Protein AF-A0A642BZQ2-F1 (afdb_monomer_lite)

Secondary structure (DSSP, 8-state):
-HHHHHHHHHHHHHHTTS-TTTS-HHHHHHHHHH-TTSS-PPPPEEEETT-TTSEEEES--EEEESSSSTTEEEEE--TTS--EEEE---BSS-EEEEEEEEE----GGGS-SBEEEEEEETTEEEEEEE-GGGGTTEEEEEEEEEE-SBSSS-EEEEETTTSBS-EEE-EEEEEEP-

Structure (mmCIF, N/CA/C/O backbone):
data_AF-A0A642BZQ2-F1
#
_entry.id   AF-A0A642BZQ2-F1
#
loop_
_atom_site.group_PDB
_atom_site.id
_atom_site.type_symbol
_atom_site.label_atom_id
_atom_site.label_alt_id
_atom_site.label_comp_id
_atom_site.label_asym_id
_atom_site.label_entity_id
_atom_site.label_seq_id
_atom_site.pdbx_PDB_ins_code
_atom_site.Cartn_x
_atom_site.Cartn_y
_atom_site.Cartn_z
_atom_site.occupancy
_atom_site.B_iso_or_equiv
_atom_site.auth_seq_id
_atom_site.auth_comp_id
_atom_site.auth_asym_id
_atom_site.auth_atom_id
_atom_site.pdbx_PDB_model_num
ATOM 1 N N . VAL A 1 1 ? -7.821 -13.306 14.437 1.00 61.84 1 VAL A N 1
ATOM 2 C CA . VAL A 1 1 ? -9.070 -12.501 14.380 1.00 61.84 1 VAL A CA 1
ATOM 3 C C . VAL A 1 1 ? -10.177 -13.027 15.305 1.00 61.84 1 VAL A C 1
ATOM 5 O O . VAL A 1 1 ? -10.819 -12.208 15.954 1.00 61.84 1 VAL A O 1
ATOM 8 N N . LEU A 1 2 ? -10.382 -14.347 15.461 1.00 78.19 2 LEU A N 1
ATOM 9 C CA . LEU A 1 2 ? -11.424 -14.873 16.370 1.00 78.19 2 LEU A CA 1
ATOM 10 C C . LEU A 1 2 ? -11.234 -14.484 17.852 1.00 78.19 2 LEU A C 1
ATOM 12 O O . LEU A 1 2 ? -12.192 -14.055 18.483 1.00 78.19 2 LEU A O 1
ATOM 16 N N . GLY A 1 3 ? -10.009 -14.556 18.391 1.00 85.88 3 GLY A N 1
ATOM 17 C CA . GLY A 1 3 ? -9.749 -14.264 19.812 1.00 85.88 3 GLY A CA 1
ATOM 18 C C . GLY A 1 3 ? -10.047 -12.818 20.229 1.00 85.88 3 GLY A C 1
ATOM 19 O O . GLY A 1 3 ? -10.759 -12.596 21.201 1.00 85.88 3 GLY A O 1
ATOM 20 N N . GLN A 1 4 ? -9.572 -11.828 19.464 1.00 86.75 4 GLN A N 1
ATOM 21 C CA . GLN A 1 4 ? -9.875 -10.414 19.734 1.00 86.75 4 GLN A CA 1
ATOM 22 C C . GLN A 1 4 ? -11.372 -10.112 19.615 1.00 86.75 4 GLN A C 1
ATOM 24 O O . GLN A 1 4 ? -11.922 -9.402 20.449 1.00 86.75 4 GLN A O 1
ATOM 29 N N . SER A 1 5 ? -12.044 -10.685 18.611 1.00 90.94 5 SER A N 1
ATOM 30 C CA . SER A 1 5 ? -13.486 -10.488 18.429 1.00 90.94 5 SER A CA 1
ATOM 31 C C . SER A 1 5 ? -14.276 -11.042 19.618 1.00 90.94 5 SER A C 1
ATOM 33 O O . SER A 1 5 ? -15.176 -10.371 20.114 1.00 90.94 5 SER A O 1
ATOM 35 N N . ALA A 1 6 ? -13.897 -12.224 20.116 1.00 92.62 6 ALA A N 1
ATOM 36 C CA . ALA A 1 6 ? -14.497 -12.821 21.305 1.00 92.62 6 ALA A CA 1
ATOM 37 C C . ALA A 1 6 ? -14.233 -11.985 22.569 1.00 92.62 6 ALA A C 1
ATOM 39 O O . ALA A 1 6 ? -15.153 -11.754 23.345 1.00 92.62 6 ALA A O 1
ATOM 40 N N . ALA A 1 7 ? -13.012 -11.475 22.757 1.00 92.12 7 ALA A N 1
ATOM 41 C CA . ALA A 1 7 ? -12.679 -10.637 23.910 1.00 92.12 7 ALA A CA 1
ATOM 42 C C . ALA A 1 7 ? -13.488 -9.328 23.938 1.00 92.12 7 ALA A C 1
ATOM 44 O O . ALA A 1 7 ? -14.040 -8.970 24.978 1.00 92.12 7 ALA A O 1
ATOM 45 N N . VAL A 1 8 ? -13.614 -8.642 22.794 1.00 93.12 8 VAL A N 1
ATOM 46 C CA . VAL A 1 8 ? -14.441 -7.426 22.683 1.00 93.12 8 VAL A CA 1
ATOM 47 C C . VAL A 1 8 ? -15.917 -7.748 22.909 1.00 93.12 8 VAL A C 1
ATOM 49 O O . VAL A 1 8 ? -16.590 -7.005 23.618 1.00 93.12 8 VAL A O 1
ATOM 52 N N . ALA A 1 9 ? -16.414 -8.861 22.360 1.00 94.81 9 ALA A N 1
ATOM 53 C CA . ALA A 1 9 ? -17.785 -9.315 22.584 1.00 94.81 9 ALA A CA 1
ATOM 54 C C . ALA A 1 9 ? -18.078 -9.548 24.073 1.00 94.81 9 ALA A C 1
ATOM 56 O O . ALA A 1 9 ? -19.055 -9.013 24.592 1.00 94.81 9 ALA A O 1
ATOM 57 N N . SER A 1 10 ? -17.200 -10.270 24.774 1.00 95.06 10 SER A N 1
ATOM 58 C CA . SER A 1 10 ? -17.330 -10.512 26.214 1.00 95.06 10 SER A CA 1
ATOM 59 C C . SER A 1 10 ? -17.265 -9.221 27.030 1.00 95.06 10 SER A C 1
ATOM 61 O O . SER A 1 10 ? -18.061 -9.038 27.945 1.00 95.06 10 SER A O 1
ATOM 63 N N . ALA A 1 11 ? -16.359 -8.298 26.691 1.00 94.62 11 ALA A N 1
ATOM 64 C CA . ALA A 1 11 ? -16.260 -7.012 27.379 1.00 94.62 11 ALA A CA 1
ATOM 65 C C . ALA A 1 11 ? -17.531 -6.162 27.201 1.00 94.62 11 ALA A C 1
ATOM 67 O O . ALA A 1 11 ? -17.999 -5.546 28.156 1.00 94.62 11 ALA A O 1
ATOM 68 N N . LEU A 1 12 ? -18.112 -6.150 25.997 1.00 95.69 12 LEU A N 1
ATOM 69 C CA . LEU A 1 12 ? -19.382 -5.469 25.736 1.00 95.69 12 LEU A CA 1
ATOM 70 C C . LEU A 1 12 ? -20.541 -6.111 26.503 1.00 95.69 12 LEU A C 1
ATOM 72 O O . LEU A 1 12 ? -21.311 -5.386 27.119 1.00 95.69 12 LEU A O 1
ATOM 76 N N . ALA A 1 13 ? -20.623 -7.442 26.519 1.00 96.88 13 ALA A N 1
ATOM 77 C CA . ALA A 1 13 ? -21.641 -8.182 27.263 1.00 96.88 13 ALA A CA 1
ATOM 78 C C . ALA A 1 13 ? -21.613 -7.849 28.765 1.00 96.88 13 ALA A C 1
ATOM 80 O O . ALA A 1 13 ? -22.646 -7.524 29.347 1.00 96.88 13 ALA A O 1
ATOM 81 N N . ILE A 1 14 ? -20.418 -7.838 29.370 1.00 96.31 14 ILE A N 1
ATOM 82 C CA . ILE A 1 14 ? -20.228 -7.462 30.780 1.00 96.31 14 ILE A CA 1
ATOM 83 C C . ILE A 1 14 ? -20.654 -6.009 31.024 1.00 96.31 14 ILE A C 1
ATOM 85 O O . ILE A 1 14 ? -21.417 -5.743 31.949 1.00 96.31 14 ILE A O 1
ATOM 89 N N . ASN A 1 15 ? -20.181 -5.071 30.198 1.00 95.19 15 ASN A N 1
ATOM 90 C CA . ASN A 1 15 ? -20.444 -3.642 30.392 1.00 95.19 15 ASN A CA 1
ATOM 91 C C . ASN A 1 15 ? -21.919 -3.279 30.204 1.00 95.19 15 ASN A C 1
ATOM 93 O O . ASN A 1 15 ? -22.451 -2.452 30.941 1.00 95.19 15 ASN A O 1
ATOM 97 N N . ASP A 1 16 ? -22.564 -3.895 29.218 1.00 95.62 16 ASP A N 1
ATOM 98 C CA . ASP A 1 16 ? -23.953 -3.622 28.867 1.00 95.62 16 ASP A CA 1
ATOM 99 C C . ASP A 1 16 ? -24.922 -4.547 29.655 1.00 95.62 16 ASP A C 1
ATOM 101 O O . ASP A 1 16 ? -26.132 -4.492 29.441 1.00 95.62 16 ASP A O 1
ATOM 105 N N . ASN A 1 17 ? -24.400 -5.375 30.581 1.00 95.50 17 ASN A N 1
ATOM 106 C CA . ASN A 1 17 ? -25.122 -6.378 31.381 1.00 95.50 17 ASN A CA 1
ATOM 107 C C . ASN A 1 17 ? -26.099 -7.214 30.537 1.00 95.50 17 ASN A C 1
ATOM 109 O O . ASN A 1 17 ? -27.289 -7.338 30.834 1.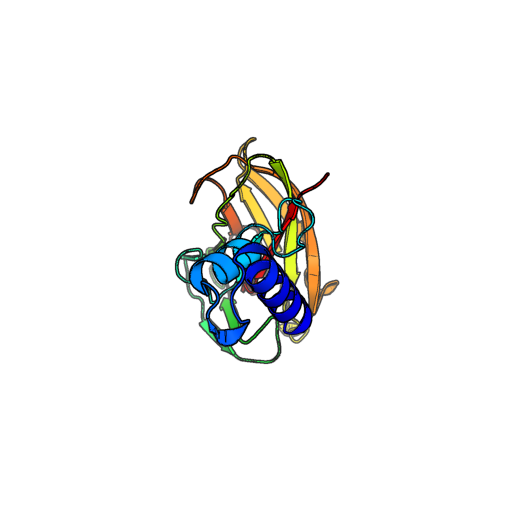00 95.50 17 ASN A O 1
ATOM 113 N N . THR A 1 18 ? -25.581 -7.744 29.435 1.00 96.12 18 THR A N 1
ATOM 114 C CA . THR A 1 18 ? -26.330 -8.514 28.448 1.00 96.12 18 THR A CA 1
ATOM 115 C C . THR A 1 18 ? -25.570 -9.786 28.100 1.00 96.12 18 THR A C 1
ATOM 117 O O . THR A 1 18 ? -24.395 -9.933 28.438 1.00 96.12 18 THR A O 1
ATOM 120 N N . ASP A 1 19 ? -26.219 -10.714 27.410 1.00 95.88 19 ASP A N 1
ATOM 121 C CA . ASP A 1 19 ? -25.545 -11.921 26.962 1.00 95.88 19 ASP A CA 1
ATOM 122 C C . ASP A 1 19 ? -24.665 -11.650 25.730 1.00 95.88 19 ASP A C 1
ATOM 124 O O . ASP A 1 19 ? -24.910 -10.745 24.929 1.00 95.88 19 ASP A O 1
ATOM 128 N N . VAL A 1 20 ? -23.648 -12.486 25.509 1.00 92.69 20 VAL A N 1
ATOM 129 C CA . VAL A 1 20 ? -22.730 -12.339 24.361 1.00 92.69 20 VAL A CA 1
ATOM 130 C C . VAL A 1 20 ? -23.436 -12.422 23.002 1.00 92.69 20 VAL A C 1
ATOM 132 O O . VAL A 1 20 ? -22.970 -11.828 22.034 1.00 92.69 20 VAL A O 1
ATOM 135 N N . GLN A 1 21 ? -24.568 -13.124 22.920 1.00 93.75 21 GLN A N 1
ATOM 136 C CA . GLN A 1 21 ? -25.384 -13.237 21.709 1.00 93.75 21 GLN A CA 1
ATOM 137 C C . GLN A 1 21 ? -26.247 -11.998 21.417 1.00 93.75 21 GLN A C 1
ATOM 139 O O . GLN A 1 21 ? -26.730 -11.862 20.294 1.00 93.75 21 GLN A O 1
ATOM 144 N N . THR A 1 22 ? -26.446 -11.105 22.393 1.00 95.56 22 THR A N 1
ATOM 145 C CA . THR A 1 22 ? -27.324 -9.922 22.286 1.00 95.56 22 THR A CA 1
ATOM 146 C C . THR A 1 22 ? -26.570 -8.595 22.239 1.00 95.56 22 THR A C 1
ATOM 148 O O . THR A 1 22 ? -27.199 -7.539 22.187 1.00 95.56 22 THR A O 1
ATOM 151 N N . ILE A 1 23 ? -25.236 -8.620 22.223 1.00 95.44 23 ILE A N 1
ATOM 152 C CA . ILE A 1 23 ? -24.418 -7.407 22.119 1.00 95.44 23 ILE A CA 1
ATOM 153 C C . ILE A 1 23 ? -24.694 -6.628 20.827 1.00 95.44 23 ILE A C 1
ATOM 155 O O . ILE A 1 23 ? -25.011 -7.193 19.776 1.00 95.44 23 ILE A O 1
ATOM 159 N N . ASP A 1 24 ? -24.459 -5.317 20.870 1.00 95.06 24 ASP A N 1
ATOM 160 C CA . ASP A 1 24 ? -24.465 -4.492 19.665 1.00 95.06 24 ASP A CA 1
ATOM 161 C C . ASP A 1 24 ? -23.246 -4.818 18.780 1.00 95.06 24 ASP A C 1
ATOM 163 O O . ASP A 1 24 ? -22.123 -4.336 18.976 1.00 95.06 24 ASP A O 1
ATOM 167 N N . VAL A 1 25 ? -23.481 -5.634 17.753 1.00 93.75 25 VAL A N 1
ATOM 168 C CA . VAL A 1 25 ? -22.465 -6.028 16.767 1.00 93.75 25 VAL A CA 1
ATOM 169 C C . VAL A 1 25 ? -21.935 -4.820 15.982 1.00 93.75 25 VAL A C 1
ATOM 171 O O . VAL A 1 25 ? -20.790 -4.836 15.522 1.00 93.75 25 VAL A O 1
ATOM 174 N N . THR A 1 26 ? -22.718 -3.749 15.844 1.00 95.25 26 THR A N 1
ATOM 175 C CA . THR A 1 26 ? -22.274 -2.505 15.200 1.00 95.25 26 THR A CA 1
ATOM 176 C C . THR A 1 26 ? -21.213 -1.819 16.052 1.00 95.25 26 THR A C 1
ATOM 178 O O . THR A 1 26 ? -20.153 -1.455 15.534 1.00 95.25 26 THR A O 1
ATOM 181 N N . LYS A 1 27 ? -21.450 -1.716 17.365 1.00 94.12 27 LYS A N 1
ATOM 182 C CA . LYS A 1 27 ? -20.481 -1.200 18.347 1.00 94.12 27 LYS A CA 1
ATOM 183 C C . LYS A 1 27 ? -19.209 -2.050 18.368 1.00 94.12 27 LYS A C 1
ATOM 185 O O . LYS A 1 27 ? -18.115 -1.495 18.273 1.00 94.12 27 LYS A O 1
ATOM 190 N N . LEU A 1 28 ? -19.335 -3.381 18.375 1.00 93.62 28 LEU A N 1
ATOM 191 C CA . LEU A 1 28 ? -18.190 -4.299 18.287 1.00 93.62 28 LEU A CA 1
ATOM 192 C C . LEU A 1 28 ? -17.355 -4.059 17.023 1.00 93.62 28 LEU A C 1
ATOM 194 O O . LEU A 1 28 ? -16.138 -3.884 17.098 1.00 93.62 28 LEU A O 1
ATOM 198 N N . ARG A 1 29 ? -18.002 -4.022 15.852 1.00 93.25 29 ARG A N 1
ATOM 199 C CA . ARG A 1 29 ? -17.318 -3.799 14.567 1.00 93.25 29 ARG A CA 1
ATOM 200 C C . ARG A 1 29 ? -16.637 -2.437 14.521 1.00 93.25 29 ARG A C 1
ATOM 202 O O . ARG A 1 29 ? -15.544 -2.330 13.969 1.00 93.25 29 ARG A O 1
ATOM 209 N N . LYS A 1 30 ? -17.260 -1.412 15.105 1.00 92.19 30 LYS A N 1
ATOM 210 C CA . LYS A 1 30 ? -16.674 -0.076 15.215 1.00 92.19 30 LYS A CA 1
ATOM 211 C C . LYS A 1 30 ? -15.392 -0.100 16.049 1.00 92.19 30 LYS A C 1
ATOM 213 O O . LYS A 1 30 ? -14.373 0.377 15.559 1.00 92.19 30 LYS A O 1
ATOM 218 N N . ILE A 1 31 ? -15.415 -0.725 17.231 1.00 92.00 31 ILE A N 1
ATOM 219 C CA . ILE A 1 31 ? -14.229 -0.868 18.096 1.00 92.00 31 ILE A CA 1
ATOM 220 C C . ILE A 1 31 ? -13.087 -1.542 17.333 1.00 92.00 31 ILE A C 1
ATOM 222 O O . ILE A 1 31 ? -11.994 -0.993 17.271 1.00 92.00 31 ILE A O 1
ATOM 226 N N . LEU A 1 32 ? -13.348 -2.680 16.684 1.00 91.25 32 LEU A N 1
ATOM 227 C CA . LEU A 1 32 ? -12.313 -3.407 15.942 1.00 91.25 32 LEU A CA 1
ATOM 228 C C . LEU A 1 32 ? -11.784 -2.631 14.724 1.00 91.25 32 LEU A C 1
ATOM 230 O O . LEU A 1 32 ? -10.635 -2.806 14.338 1.00 91.25 32 LEU A O 1
ATOM 234 N N . LYS A 1 33 ? -12.602 -1.771 14.107 1.00 87.06 33 LYS A N 1
ATOM 235 C CA . LYS A 1 33 ? -12.197 -0.950 12.953 1.00 87.06 33 LYS A CA 1
ATOM 236 C C . LYS A 1 33 ? -11.388 0.288 13.351 1.00 87.06 33 LYS A C 1
ATOM 238 O O . LYS A 1 33 ? -10.554 0.759 12.570 1.00 87.06 33 LYS A O 1
ATOM 243 N N . GLU A 1 34 ? -11.695 0.870 14.504 1.00 87.25 34 GLU A N 1
ATOM 244 C CA . GLU A 1 34 ? -11.068 2.101 14.996 1.00 87.25 34 GLU A CA 1
ATOM 245 C C . GLU A 1 34 ? -9.839 1.814 15.863 1.00 87.25 34 GLU A C 1
ATOM 247 O O . GLU A 1 34 ? -8.868 2.560 15.787 1.00 87.25 34 GLU A O 1
ATOM 252 N N . ASN A 1 35 ? -9.861 0.718 16.621 1.00 89.00 35 ASN A N 1
ATOM 253 C CA . ASN A 1 35 ? -8.816 0.302 17.549 1.00 89.00 35 ASN A CA 1
ATOM 254 C C . ASN A 1 35 ? -8.577 -1.222 17.443 1.00 89.00 35 ASN A C 1
ATOM 256 O O . ASN A 1 35 ? -8.890 -1.965 18.377 1.00 89.00 35 ASN A O 1
ATOM 260 N N . PRO A 1 36 ? -8.051 -1.723 16.308 1.00 87.88 36 PRO A N 1
ATOM 261 C CA . PRO A 1 36 ? -7.853 -3.161 16.081 1.00 87.88 36 PRO A CA 1
ATOM 262 C C . PRO A 1 36 ? -6.880 -3.810 17.076 1.00 87.88 36 PRO A C 1
ATOM 264 O O . PRO A 1 36 ? -6.949 -5.017 17.307 1.00 87.88 36 PRO A O 1
ATOM 267 N N . TYR A 1 37 ? -5.993 -3.022 17.687 1.00 88.44 37 TYR A N 1
ATOM 268 C CA . TYR A 1 37 ? -5.029 -3.477 18.691 1.00 88.44 37 TYR A CA 1
ATOM 269 C C . TYR A 1 37 ? -5.544 -3.396 20.128 1.00 88.44 37 TYR A C 1
ATOM 271 O O . TYR A 1 37 ? -4.928 -3.968 21.023 1.00 88.44 37 TYR A O 1
ATOM 279 N N . LEU A 1 38 ? -6.690 -2.744 20.346 1.00 87.56 38 LEU A N 1
ATOM 280 C CA . LEU A 1 38 ? -7.295 -2.511 21.660 1.00 87.56 38 LEU A CA 1
ATOM 281 C C . LEU A 1 38 ? -6.393 -1.748 22.650 1.00 87.56 38 LEU A C 1
ATOM 283 O O . LEU A 1 38 ? -6.664 -1.752 23.846 1.00 87.56 38 LEU A O 1
ATOM 287 N N . ASP A 1 39 ? -5.370 -1.046 22.163 1.00 89.00 39 ASP A N 1
ATOM 288 C CA . ASP A 1 39 ? -4.412 -0.276 22.969 1.00 89.00 39 ASP A CA 1
ATOM 289 C C . ASP A 1 39 ? -4.495 1.244 22.722 1.00 89.00 39 ASP A C 1
ATOM 291 O O . ASP A 1 39 ? -3.792 2.022 23.364 1.00 89.00 39 ASP A O 1
ATOM 295 N N . GLY A 1 40 ? -5.369 1.679 21.806 1.00 86.19 40 GLY A N 1
ATOM 296 C CA . GLY A 1 40 ? -5.554 3.089 21.457 1.00 86.19 40 GLY A CA 1
ATOM 297 C C . GLY A 1 40 ? -4.480 3.643 20.519 1.00 86.19 40 GLY A C 1
ATOM 298 O O . GLY A 1 40 ? -4.502 4.839 20.217 1.00 86.19 40 GLY A O 1
ATOM 299 N N . SER A 1 41 ? -3.555 2.804 20.043 1.00 89.12 41 SER A N 1
ATOM 300 C CA . SER A 1 41 ? -2.589 3.194 19.022 1.00 89.12 41 SER A CA 1
ATOM 301 C C . SER A 1 41 ? -3.276 3.473 17.684 1.00 89.12 41 SER A C 1
ATOM 303 O O . SER A 1 41 ? -4.331 2.922 17.358 1.00 89.12 41 SER A O 1
ATOM 305 N N . THR A 1 42 ? -2.677 4.364 16.890 1.00 89.25 42 THR A N 1
ATOM 306 C CA . THR A 1 42 ? -3.106 4.561 15.504 1.00 89.25 42 THR A CA 1
ATOM 307 C C . THR A 1 42 ? -2.839 3.258 14.741 1.00 89.25 42 THR A C 1
ATOM 309 O O . THR A 1 42 ? -1.695 2.805 14.741 1.00 89.25 42 THR A O 1
ATOM 312 N N . PRO A 1 43 ? -3.840 2.647 14.088 1.00 91.75 43 PRO A N 1
ATOM 313 C CA . PRO A 1 43 ? -3.599 1.456 13.290 1.00 91.75 43 PRO A CA 1
ATOM 314 C C . PRO A 1 43 ? -2.892 1.796 11.979 1.00 91.75 43 PRO A C 1
ATOM 316 O O . PRO A 1 43 ? -3.002 2.912 11.461 1.00 91.75 43 PRO A O 1
ATOM 319 N N . GLU A 1 44 ? -2.216 0.806 11.414 1.00 94.25 44 GLU A N 1
ATOM 320 C CA . GLU A 1 44 ? -1.697 0.864 10.060 1.00 94.25 44 GLU A CA 1
ATOM 321 C C . GLU A 1 44 ? -2.821 1.013 9.030 1.00 94.25 44 GLU A C 1
ATOM 323 O O . GLU A 1 44 ? -3.970 0.597 9.225 1.00 94.25 44 GLU A O 1
ATOM 328 N N . ILE A 1 45 ? -2.475 1.627 7.903 1.00 95.38 45 ILE A N 1
ATOM 329 C CA . ILE A 1 45 ? -3.386 1.804 6.776 1.00 95.38 45 ILE A CA 1
ATOM 330 C C . ILE A 1 45 ? -2.928 0.868 5.667 1.00 95.38 45 ILE A C 1
ATOM 332 O O . ILE A 1 45 ? -1.869 1.074 5.082 1.00 95.38 45 ILE A O 1
ATOM 336 N N . LEU A 1 46 ? -3.742 -0.142 5.375 1.00 95.94 46 LEU A N 1
ATOM 337 C CA . LEU A 1 46 ? -3.556 -1.052 4.250 1.00 95.94 46 LEU A CA 1
ATOM 338 C C . LEU A 1 46 ? -4.397 -0.577 3.058 1.00 95.94 46 LEU A C 1
ATOM 340 O O . LEU A 1 46 ? -5.596 -0.323 3.213 1.00 95.94 46 LEU A O 1
ATOM 344 N N . VAL A 1 47 ? -3.776 -0.499 1.882 1.00 96.94 47 VAL A N 1
ATOM 345 C CA . VAL A 1 47 ? -4.471 -0.361 0.595 1.00 96.94 47 VAL A CA 1
ATOM 346 C C . VAL A 1 47 ? -3.988 -1.466 -0.328 1.00 96.94 47 VAL A C 1
ATOM 348 O O . VAL A 1 47 ? -2.787 -1.657 -0.498 1.00 96.94 47 VAL A O 1
ATOM 351 N N . ASP A 1 48 ? -4.933 -2.186 -0.904 1.00 97.19 48 ASP A N 1
ATOM 352 C CA . ASP A 1 48 ? -4.731 -3.368 -1.726 1.00 97.19 48 ASP A CA 1
ATOM 353 C C . ASP A 1 48 ? -5.271 -3.141 -3.141 1.00 97.19 48 ASP A C 1
ATOM 355 O O . ASP A 1 48 ? -6.107 -2.268 -3.376 1.00 97.19 48 ASP A O 1
ATOM 359 N N . ASP A 1 49 ? -4.840 -3.959 -4.093 1.00 95.25 49 ASP A N 1
ATOM 360 C CA . ASP A 1 49 ? -5.309 -3.919 -5.476 1.00 95.25 49 ASP A CA 1
ATOM 361 C C . ASP A 1 49 ? -6.829 -4.158 -5.614 1.00 95.25 49 ASP A C 1
ATOM 363 O O . ASP A 1 49 ? -7.440 -3.824 -6.636 1.00 95.25 49 ASP A O 1
ATOM 367 N N . SER A 1 50 ? -7.451 -4.755 -4.595 1.00 94.50 50 SER A N 1
ATOM 368 C CA . SER A 1 50 ? -8.896 -4.961 -4.508 1.00 94.50 50 SER A CA 1
ATOM 369 C C . SER A 1 50 ? -9.680 -3.774 -3.925 1.00 94.50 50 SER A C 1
ATOM 371 O O . SER A 1 50 ? -10.904 -3.746 -4.077 1.00 94.50 50 SER A O 1
ATOM 373 N N . ASP A 1 51 ? -9.019 -2.771 -3.333 1.00 94.88 51 ASP A N 1
ATOM 374 C CA . ASP A 1 51 ? -9.642 -1.530 -2.841 1.00 94.88 51 ASP A CA 1
ATOM 375 C C . ASP A 1 51 ? -9.928 -0.564 -4.010 1.00 94.88 51 ASP A C 1
ATOM 377 O O . ASP A 1 51 ? -9.275 0.467 -4.172 1.00 94.88 51 ASP A O 1
ATOM 381 N N . ILE A 1 52 ? -10.900 -0.911 -4.861 1.00 93.12 52 ILE A N 1
ATOM 382 C CA . ILE A 1 52 ? -11.194 -0.209 -6.126 1.00 93.12 52 ILE A CA 1
ATOM 383 C C . ILE A 1 52 ? -11.488 1.296 -5.983 1.00 93.12 52 ILE A C 1
ATOM 385 O O . ILE A 1 52 ? -11.322 2.034 -6.948 1.00 93.12 52 ILE A O 1
ATOM 389 N N . ASP A 1 53 ? -11.924 1.750 -4.807 1.00 94.81 53 ASP A N 1
ATOM 390 C CA . ASP A 1 53 ? -12.206 3.151 -4.469 1.00 94.81 53 ASP A CA 1
ATOM 391 C C . ASP A 1 53 ? -10.964 3.929 -3.990 1.00 94.81 53 ASP A C 1
ATOM 393 O O . ASP A 1 53 ? -11.023 5.143 -3.782 1.00 94.81 53 ASP A O 1
ATOM 397 N N . LYS A 1 54 ? -9.833 3.235 -3.821 1.00 96.56 54 LYS A N 1
ATOM 398 C CA . LYS A 1 54 ? -8.552 3.773 -3.340 1.00 96.56 54 LYS A CA 1
ATOM 399 C C . LYS A 1 54 ? -7.407 3.522 -4.315 1.00 96.56 54 LYS A C 1
ATOM 401 O O . LYS A 1 54 ? -6.249 3.713 -3.943 1.00 96.56 54 LYS A O 1
ATOM 406 N N . ILE A 1 55 ? -7.703 3.101 -5.543 1.00 97.44 55 ILE A N 1
ATOM 407 C CA . ILE A 1 55 ? -6.695 2.901 -6.582 1.00 97.44 55 ILE A CA 1
ATOM 408 C C . ILE A 1 55 ? -7.076 3.596 -7.886 1.00 97.44 55 ILE A C 1
ATOM 410 O O . ILE A 1 55 ? -8.235 3.617 -8.292 1.00 97.44 55 ILE A O 1
ATOM 414 N N . GLU A 1 56 ? -6.072 4.109 -8.583 1.00 97.75 56 GLU A N 1
ATOM 415 C CA . GLU A 1 56 ? -6.196 4.667 -9.928 1.00 97.75 56 GLU A CA 1
ATOM 416 C C . GLU A 1 56 ? -5.119 4.093 -10.842 1.00 97.75 56 GLU A C 1
ATOM 418 O O . GLU A 1 56 ? -4.012 3.765 -10.415 1.00 97.75 56 GLU A O 1
ATOM 423 N N . ARG A 1 57 ? -5.441 3.953 -12.129 1.00 97.38 57 ARG A N 1
ATOM 424 C CA . ARG A 1 57 ? -4.557 3.349 -13.130 1.00 97.38 57 ARG A CA 1
ATOM 425 C C . ARG A 1 57 ? -4.550 4.187 -14.396 1.00 97.38 57 ARG A C 1
ATOM 427 O O . ARG A 1 57 ? -5.605 4.582 -14.881 1.00 97.38 57 ARG A O 1
ATOM 434 N N . SER A 1 58 ? -3.364 4.384 -14.958 1.00 98.12 58 SER A N 1
ATOM 435 C CA . SER A 1 58 ? -3.162 4.941 -16.296 1.00 98.12 58 SER A CA 1
ATOM 436 C C . SER A 1 58 ? -2.300 3.993 -17.123 1.00 98.12 58 SER A C 1
ATOM 438 O O . SER A 1 58 ? -1.362 3.380 -16.605 1.00 98.12 58 SER A O 1
ATOM 440 N N . GLY A 1 59 ? -2.622 3.866 -18.408 1.00 96.94 59 GLY A N 1
ATOM 441 C CA . GLY A 1 59 ? -2.019 2.876 -19.296 1.00 96.94 59 GLY A CA 1
ATOM 442 C C . GLY A 1 59 ? -2.633 1.481 -19.151 1.00 96.94 59 GLY A C 1
ATOM 443 O O . GLY A 1 59 ? -3.666 1.286 -18.510 1.00 96.94 59 GLY A O 1
ATOM 444 N N . HIS A 1 60 ? -2.008 0.497 -19.796 1.00 96.25 60 HIS A N 1
ATOM 445 C CA . HIS A 1 60 ? -2.538 -0.865 -19.858 1.00 96.25 60 HIS A CA 1
ATOM 446 C C . HIS A 1 60 ? -2.107 -1.682 -18.638 1.00 96.25 60 HIS A C 1
ATOM 448 O O . HIS A 1 60 ? -0.924 -1.999 -18.495 1.00 96.25 60 HIS A O 1
ATOM 454 N N . TRP A 1 61 ? -3.071 -2.043 -17.789 1.00 97.62 61 TRP A N 1
ATOM 455 C CA . TRP A 1 61 ? -2.879 -2.888 -16.609 1.00 97.62 61 TRP A CA 1
ATOM 456 C C . TRP A 1 61 ? -3.807 -4.100 -16.655 1.00 97.62 61 TRP A C 1
ATOM 458 O O . TRP A 1 61 ? -5.017 -3.961 -16.832 1.00 97.62 61 TRP A O 1
ATOM 468 N N . GLN A 1 62 ? -3.252 -5.286 -16.437 1.00 96.62 62 GLN A N 1
ATOM 469 C CA . GLN A 1 62 ? -3.982 -6.549 -16.400 1.00 96.62 62 GLN A CA 1
ATOM 470 C C . GLN A 1 62 ? -4.014 -7.083 -14.971 1.00 96.62 62 GLN A C 1
ATOM 472 O O . GLN A 1 62 ? -2.972 -7.205 -14.329 1.00 96.62 62 GLN A O 1
ATOM 477 N N . LYS A 1 63 ? -5.213 -7.400 -14.474 1.00 95.75 63 LYS A N 1
ATOM 478 C CA . LYS A 1 63 ? -5.373 -8.055 -13.173 1.00 95.75 63 LYS A CA 1
ATOM 479 C C . LYS A 1 63 ? -4.959 -9.519 -13.306 1.00 95.75 63 LYS A C 1
ATOM 481 O O . LYS A 1 63 ? -5.376 -10.194 -14.245 1.00 95.75 63 LYS A O 1
ATOM 486 N N . SER A 1 64 ? -4.139 -9.988 -12.380 1.00 93.31 64 SER A N 1
ATOM 487 C CA . SER A 1 64 ? -3.702 -11.377 -12.250 1.00 93.31 64 SER A CA 1
ATOM 488 C C . SER A 1 64 ? -4.159 -11.920 -10.896 1.00 93.31 64 SER A C 1
ATOM 490 O O . SER A 1 64 ? -4.288 -11.159 -9.937 1.00 93.31 64 SER A O 1
ATOM 492 N N . PHE A 1 65 ? -4.411 -13.226 -10.820 1.00 91.56 65 PHE A N 1
ATOM 493 C CA . PHE A 1 65 ? -4.862 -13.913 -9.606 1.00 91.56 65 PHE A CA 1
ATOM 494 C C . PHE A 1 65 ? -3.859 -15.003 -9.216 1.00 91.56 65 PHE A C 1
ATOM 496 O O . PHE A 1 65 ? -3.275 -15.637 -10.096 1.00 91.56 65 PHE A O 1
ATOM 503 N N . GLY A 1 66 ? -3.659 -15.230 -7.917 1.00 79.81 66 GLY A N 1
ATOM 504 C CA . GLY A 1 66 ? -2.708 -16.229 -7.418 1.00 79.81 66 GLY A CA 1
ATOM 505 C C . GLY A 1 66 ? -2.310 -16.017 -5.957 1.00 79.81 66 GLY A C 1
ATOM 506 O O . GLY A 1 66 ? -2.782 -15.084 -5.312 1.00 79.81 66 GLY A O 1
ATOM 507 N N . ALA A 1 67 ? -1.430 -16.885 -5.444 1.00 62.00 67 ALA A N 1
ATOM 508 C CA . ALA A 1 67 ? -0.931 -16.867 -4.064 1.00 62.00 67 ALA A CA 1
ATOM 509 C C . ALA A 1 67 ? 0.120 -15.760 -3.833 1.00 62.00 67 ALA A C 1
ATOM 511 O O . ALA A 1 67 ? 1.297 -16.031 -3.593 1.00 62.00 67 ALA A O 1
ATOM 512 N N . HIS A 1 68 ? -0.310 -14.508 -3.945 1.00 80.88 68 HIS A N 1
ATOM 513 C CA . HIS A 1 68 ? 0.475 -13.317 -3.614 1.00 80.88 68 HIS A CA 1
ATOM 514 C C . HIS A 1 68 ? -0.133 -12.634 -2.386 1.00 80.88 68 HIS A C 1
ATOM 516 O O . HIS A 1 68 ? -0.771 -13.321 -1.582 1.00 80.88 68 HIS A O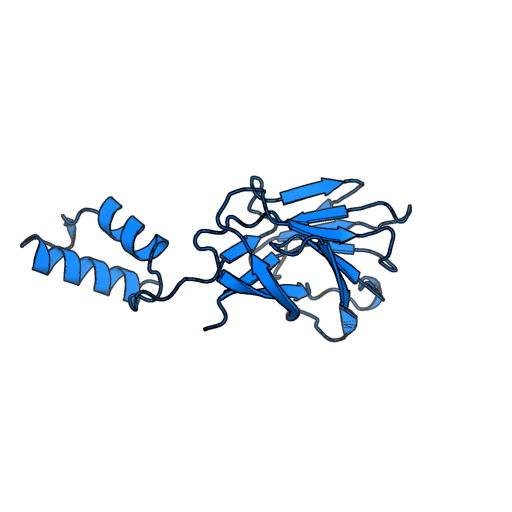 1
ATOM 522 N N . TYR A 1 69 ? 0.077 -11.332 -2.165 1.00 82.94 69 TYR A N 1
ATOM 523 C CA . TYR A 1 69 ? -0.598 -10.704 -1.037 1.00 82.94 69 TYR A CA 1
ATOM 524 C C . TYR A 1 69 ? -2.114 -10.761 -1.277 1.00 82.94 69 TYR A C 1
ATOM 526 O O . TYR A 1 69 ? -2.637 -10.334 -2.301 1.00 82.94 69 TYR A O 1
ATOM 534 N N . LYS A 1 70 ? -2.815 -11.438 -0.362 1.00 87.00 70 LYS A N 1
ATOM 535 C CA . LYS A 1 70 ? -4.195 -11.905 -0.558 1.00 87.00 70 LYS A CA 1
ATOM 536 C C . LYS A 1 70 ? -4.364 -12.753 -1.832 1.00 87.00 70 LYS A C 1
ATOM 538 O O . LYS A 1 70 ? -3.953 -13.907 -1.827 1.00 87.00 70 LYS A O 1
ATOM 543 N N . ASN A 1 71 ? -5.041 -12.238 -2.864 1.00 89.19 71 ASN A N 1
ATOM 544 C CA . ASN A 1 71 ? -5.568 -13.041 -3.980 1.00 89.19 71 ASN A CA 1
ATOM 545 C C . ASN A 1 71 ? -5.293 -12.467 -5.378 1.00 89.19 71 ASN A C 1
ATOM 547 O O . ASN A 1 71 ? -5.509 -13.176 -6.368 1.00 89.19 71 ASN A O 1
ATOM 551 N N . SER A 1 72 ? -4.894 -11.200 -5.497 1.00 94.38 72 SER A N 1
ATOM 552 C CA . SER A 1 72 ? -4.730 -10.546 -6.794 1.00 94.38 72 SER A CA 1
ATOM 553 C C . SER A 1 72 ? -3.690 -9.443 -6.766 1.00 94.38 72 SER A C 1
ATOM 555 O O . SER A 1 72 ? -3.260 -9.005 -5.714 1.00 94.38 72 SER A O 1
ATOM 557 N N . PHE A 1 73 ? -3.276 -9.035 -7.959 1.00 96.25 73 PHE A N 1
ATOM 558 C CA . PHE A 1 73 ? -2.419 -7.885 -8.193 1.00 96.25 73 PHE A CA 1
ATOM 559 C C . PHE A 1 73 ? -2.570 -7.449 -9.655 1.00 96.25 73 PHE A C 1
ATOM 561 O O . PHE A 1 73 ? -3.112 -8.182 -10.493 1.00 96.25 73 PHE A O 1
ATOM 568 N N . PHE A 1 74 ? -2.069 -6.270 -10.001 1.00 97.00 74 PHE A N 1
ATOM 569 C CA . PHE A 1 74 ? -2.017 -5.795 -11.380 1.00 97.00 74 PHE A CA 1
ATOM 570 C C . PHE A 1 74 ? -0.613 -5.904 -11.960 1.00 97.00 74 PHE A C 1
ATOM 572 O O . PHE A 1 74 ? 0.370 -5.656 -11.270 1.00 97.00 74 PHE A O 1
ATOM 579 N N . LYS A 1 75 ? -0.527 -6.210 -13.258 1.00 96.25 75 LYS A N 1
ATOM 580 C CA . LYS A 1 75 ? 0.700 -6.151 -14.059 1.00 96.25 75 LYS A CA 1
ATOM 581 C C . LYS A 1 75 ? 0.549 -5.178 -15.214 1.00 96.25 75 LYS A C 1
ATOM 583 O O . LYS A 1 75 ? -0.524 -5.071 -15.806 1.00 96.25 75 LYS A O 1
ATOM 588 N N . SER A 1 76 ? 1.643 -4.540 -15.594 1.00 97.31 76 SER A N 1
ATOM 589 C CA . SER A 1 76 ? 1.754 -3.812 -16.850 1.00 97.31 76 SER A CA 1
ATOM 590 C C . SER A 1 76 ? 3.057 -4.176 -17.538 1.00 97.31 76 SER A C 1
ATOM 592 O O . SER A 1 76 ? 4.111 -4.193 -16.913 1.00 97.31 76 SER A O 1
ATOM 594 N N . ALA A 1 77 ? 3.012 -4.407 -18.848 1.00 96.56 77 ALA A N 1
ATOM 595 C CA . ALA A 1 77 ? 4.234 -4.545 -19.634 1.00 96.56 77 ALA A CA 1
ATOM 596 C C . ALA A 1 77 ? 4.996 -3.210 -19.769 1.00 96.56 77 ALA A C 1
ATOM 598 O O . ALA A 1 77 ? 6.139 -3.220 -20.208 1.00 96.56 77 ALA A O 1
ATOM 599 N N . ASN A 1 78 ? 4.356 -2.074 -19.439 1.00 96.94 78 ASN A N 1
ATOM 600 C CA . ASN A 1 78 ? 4.916 -0.719 -19.495 1.00 96.94 78 ASN A CA 1
ATOM 601 C C . ASN A 1 78 ? 5.687 -0.400 -20.796 1.00 96.94 78 ASN A C 1
ATOM 603 O O . ASN A 1 78 ? 6.643 0.362 -20.798 1.00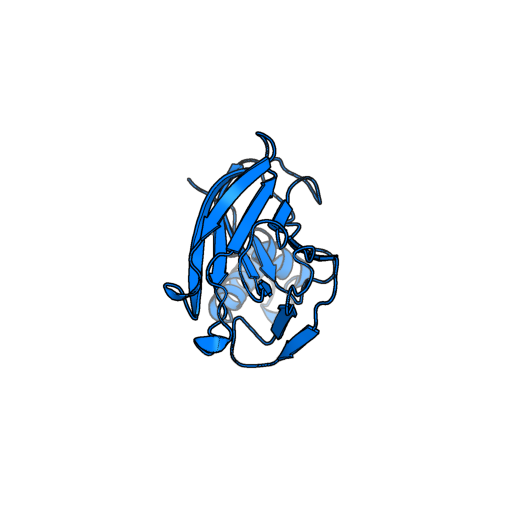 96.94 78 ASN A O 1
ATOM 607 N N . GLN A 1 79 ? 5.251 -0.951 -21.935 1.00 94.50 79 GLN A N 1
ATOM 608 C CA . GLN A 1 79 ? 5.991 -0.901 -23.210 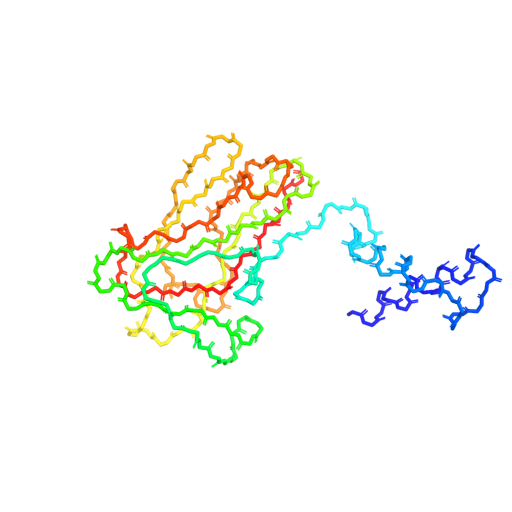1.00 94.50 79 GLN A CA 1
ATOM 609 C C . GLN A 1 79 ? 6.278 0.519 -23.722 1.00 94.50 79 GLN A C 1
ATOM 611 O O . GLN A 1 79 ? 7.214 0.725 -24.487 1.00 94.50 79 GLN A O 1
ATOM 616 N N . LYS A 1 80 ? 5.448 1.494 -23.333 1.00 94.44 80 LYS A N 1
ATOM 617 C CA . LYS A 1 80 ? 5.568 2.905 -23.725 1.00 94.44 80 LYS A CA 1
ATOM 618 C C . LYS A 1 80 ? 6.203 3.783 -22.639 1.00 94.44 80 LYS A C 1
ATOM 620 O O . LYS A 1 80 ? 6.228 4.994 -22.822 1.00 94.44 80 LYS A O 1
ATOM 625 N N . ASN A 1 81 ? 6.658 3.200 -21.523 1.00 95.62 81 ASN A N 1
ATOM 626 C CA . ASN A 1 81 ? 7.175 3.915 -20.349 1.00 95.62 81 ASN A CA 1
ATOM 627 C C . ASN A 1 81 ? 6.261 5.074 -19.925 1.00 95.62 81 ASN A C 1
ATOM 629 O O . ASN A 1 81 ? 6.688 6.217 -19.825 1.00 95.62 81 ASN A O 1
ATOM 633 N N . ASN A 1 82 ? 4.966 4.798 -19.776 1.00 96.19 82 ASN A N 1
ATOM 634 C CA . ASN A 1 82 ? 3.961 5.814 -19.450 1.00 96.19 82 ASN A CA 1
ATOM 635 C C . ASN A 1 82 ? 2.805 5.275 -18.596 1.00 96.19 82 ASN A C 1
ATOM 637 O O . ASN A 1 82 ? 1.798 5.961 -18.412 1.00 96.19 82 ASN A O 1
ATOM 641 N N . CYS A 1 83 ? 2.912 4.033 -18.117 1.00 98.19 83 CYS A N 1
ATOM 642 C CA . CYS A 1 83 ? 1.900 3.450 -17.248 1.00 98.19 83 CYS A CA 1
ATOM 643 C C . CYS A 1 83 ? 2.080 3.977 -15.822 1.00 98.19 83 CYS A C 1
ATOM 645 O O . CYS A 1 83 ? 3.198 4.198 -15.367 1.00 98.19 83 CYS A O 1
ATOM 647 N N . SER A 1 84 ? 0.985 4.148 -15.090 1.00 98.44 84 SER A N 1
ATOM 648 C CA . SER A 1 84 ? 1.048 4.464 -13.665 1.00 98.44 84 SER A CA 1
ATOM 649 C C . SER A 1 84 ? -0.030 3.739 -12.885 1.00 98.44 84 SER A C 1
ATOM 651 O O . SER A 1 84 ? -1.118 3.486 -13.407 1.00 98.44 84 SER A O 1
ATOM 653 N N . PHE A 1 85 ? 0.270 3.454 -11.625 1.00 98.69 85 PHE A N 1
ATOM 654 C CA . PHE A 1 85 ? -0.678 2.909 -10.662 1.00 98.69 85 PHE A CA 1
ATOM 655 C C . PHE A 1 85 ? -0.576 3.723 -9.382 1.00 98.69 85 PHE A C 1
ATOM 657 O O . PHE A 1 85 ? 0.511 3.852 -8.828 1.00 98.69 85 PHE A O 1
ATOM 664 N N . THR A 1 86 ? -1.690 4.271 -8.925 1.00 98.62 86 THR A N 1
ATOM 665 C CA . THR A 1 86 ? -1.747 5.158 -7.768 1.00 98.62 86 THR A CA 1
ATOM 666 C C . THR A 1 86 ? -2.565 4.502 -6.673 1.00 98.62 86 THR A C 1
ATOM 668 O O . THR A 1 86 ? -3.724 4.168 -6.896 1.00 98.62 86 THR A O 1
ATOM 671 N N . PHE A 1 87 ? -1.982 4.362 -5.489 1.00 98.50 87 PHE A N 1
ATOM 672 C CA . PHE A 1 87 ? -2.694 4.044 -4.258 1.00 98.50 87 PHE A CA 1
ATOM 673 C C . PHE A 1 87 ? -3.055 5.344 -3.530 1.00 98.50 87 PHE A C 1
ATOM 675 O O . PHE A 1 87 ? -2.218 6.240 -3.400 1.00 98.50 87 PHE A O 1
ATOM 682 N N . MET A 1 88 ? -4.284 5.440 -3.029 1.00 97.50 88 MET A N 1
ATOM 683 C CA . MET A 1 88 ? -4.848 6.625 -2.377 1.00 97.50 88 MET A CA 1
ATOM 684 C C . MET A 1 88 ? -5.309 6.273 -0.955 1.00 97.50 88 MET A C 1
ATOM 686 O O . MET A 1 88 ? -6.498 6.029 -0.720 1.00 97.50 88 MET A O 1
ATOM 690 N N . PRO A 1 89 ? -4.380 6.184 0.013 1.00 96.62 89 PRO A N 1
ATOM 691 C CA . PRO A 1 89 ? -4.729 5.845 1.385 1.00 96.62 89 PRO A CA 1
ATOM 692 C C . PRO A 1 89 ? -5.611 6.922 2.026 1.00 96.62 89 PRO A C 1
ATOM 694 O O . PRO A 1 89 ? -5.433 8.121 1.816 1.00 96.62 89 PRO A O 1
ATOM 697 N N . VAL A 1 90 ? -6.546 6.479 2.868 1.00 95.31 90 VAL A N 1
ATOM 698 C CA . VAL A 1 90 ? -7.353 7.365 3.714 1.00 95.31 90 VAL A CA 1
ATOM 699 C C . VAL A 1 90 ? -6.628 7.576 5.038 1.00 95.31 90 VAL A C 1
ATOM 701 O O . VAL A 1 90 ? -6.604 6.686 5.893 1.00 95.31 90 VAL A O 1
ATOM 704 N N . ILE A 1 91 ? -6.055 8.763 5.218 1.00 95.31 91 ILE A N 1
ATOM 705 C CA . ILE A 1 91 ? -5.287 9.109 6.413 1.00 95.31 91 ILE A CA 1
ATOM 706 C C . ILE A 1 91 ? -6.255 9.535 7.517 1.00 95.31 91 ILE A C 1
ATOM 708 O O . ILE A 1 91 ? -6.855 10.611 7.470 1.00 95.31 91 ILE A O 1
ATOM 712 N N . LYS A 1 92 ? -6.423 8.682 8.534 1.00 90.75 92 LYS A N 1
ATOM 713 C CA . LYS A 1 92 ? -7.360 8.927 9.648 1.00 90.75 92 LYS A CA 1
ATOM 714 C C . LYS A 1 92 ? -6.834 9.946 10.662 1.00 90.75 92 LYS A C 1
ATOM 716 O O . LYS A 1 92 ? -7.626 10.683 11.256 1.00 90.75 92 LYS A O 1
ATOM 721 N N . LYS A 1 93 ? -5.514 9.986 10.853 1.00 92.75 93 LYS A N 1
ATOM 722 C CA . LYS A 1 93 ? -4.810 10.857 11.799 1.00 92.75 93 LYS A CA 1
ATOM 723 C C . LYS A 1 93 ? -3.588 11.456 11.106 1.00 92.75 93 LYS A C 1
ATOM 725 O O . LYS A 1 93 ? -2.799 10.704 10.542 1.00 92.75 93 LYS A O 1
ATOM 730 N N . ALA A 1 94 ? -3.450 12.780 11.146 1.00 94.88 94 ALA A N 1
ATOM 731 C CA . ALA A 1 94 ? -2.249 13.443 10.653 1.00 94.88 94 ALA A CA 1
ATOM 732 C C . ALA A 1 94 ? -1.062 13.017 11.525 1.00 94.88 94 ALA A C 1
ATOM 734 O O . ALA A 1 94 ? -1.116 13.176 12.746 1.00 94.88 94 ALA A O 1
ATOM 735 N N . ASP A 1 95 ? -0.056 12.406 10.910 1.00 95.56 95 ASP A N 1
ATOM 736 C CA . ASP A 1 95 ? 1.093 11.832 11.608 1.00 95.56 95 ASP A CA 1
ATOM 737 C C . ASP A 1 95 ? 2.220 11.508 10.615 1.00 95.56 95 ASP A C 1
ATOM 739 O O . ASP A 1 95 ? 2.072 11.674 9.397 1.00 95.56 95 ASP A O 1
ATOM 743 N N . THR A 1 96 ? 3.341 11.026 11.140 1.00 97.06 96 THR A N 1
ATOM 744 C CA . THR A 1 96 ? 4.426 10.457 10.340 1.00 97.06 96 THR A CA 1
ATOM 745 C C . THR A 1 96 ? 4.213 8.955 10.166 1.00 97.06 96 THR A C 1
ATOM 747 O O . THR A 1 96 ? 3.988 8.238 11.138 1.00 97.06 96 THR A O 1
ATOM 750 N N . TYR A 1 97 ? 4.302 8.462 8.932 1.00 98.19 97 TYR A N 1
ATOM 751 C CA . TYR A 1 97 ? 4.120 7.048 8.608 1.00 98.19 97 TYR A CA 1
ATOM 752 C C . TYR A 1 97 ? 5.314 6.524 7.815 1.00 98.19 97 TYR A C 1
ATOM 754 O O . TYR A 1 97 ? 5.808 7.189 6.903 1.00 98.19 97 TYR A O 1
ATOM 762 N N . GLU A 1 98 ? 5.751 5.309 8.127 1.00 98.56 98 GLU A N 1
ATOM 763 C CA . GLU A 1 98 ? 6.597 4.531 7.231 1.00 98.56 98 GLU A CA 1
ATOM 764 C C . GLU A 1 98 ? 5.725 3.847 6.181 1.00 98.56 98 GLU A C 1
ATOM 766 O O . GLU A 1 98 ? 4.771 3.142 6.514 1.00 98.56 98 GLU A O 1
ATOM 771 N N . VAL A 1 99 ? 6.040 4.087 4.913 1.00 98.62 99 VAL A N 1
ATOM 772 C CA . VAL A 1 99 ? 5.319 3.526 3.774 1.00 98.62 99 VAL A CA 1
ATOM 773 C C . VAL A 1 99 ? 6.039 2.261 3.337 1.00 98.62 99 VAL A C 1
ATOM 775 O O . VAL A 1 99 ? 7.224 2.297 3.019 1.00 98.62 99 VAL A O 1
ATOM 778 N N . PHE A 1 100 ? 5.312 1.158 3.257 1.00 98.69 100 PHE A N 1
ATOM 779 C CA . PHE A 1 100 ? 5.781 -0.099 2.703 1.00 98.69 100 PHE A CA 1
ATOM 780 C C . PHE A 1 100 ? 5.011 -0.437 1.436 1.00 98.69 100 PHE A C 1
ATOM 782 O O . PHE A 1 100 ? 3.805 -0.209 1.354 1.00 98.69 100 PHE A O 1
ATOM 789 N N . PHE A 1 101 ? 5.700 -1.039 0.477 1.00 98.50 101 PHE A N 1
ATOM 790 C CA . PHE A 1 101 ? 5.111 -1.628 -0.720 1.00 98.50 101 PHE A CA 1
ATOM 791 C C . PHE A 1 101 ? 5.339 -3.137 -0.711 1.00 98.50 101 PHE A C 1
ATOM 793 O O . PHE A 1 101 ? 6.422 -3.600 -0.344 1.00 98.50 101 PHE A O 1
ATOM 800 N N . TYR A 1 102 ? 4.328 -3.914 -1.095 1.00 97.50 102 TYR A N 1
ATOM 801 C CA . TYR A 1 102 ? 4.477 -5.357 -1.222 1.00 97.50 102 TYR A CA 1
ATOM 802 C C . TYR A 1 102 ? 5.075 -5.705 -2.582 1.00 97.50 102 TYR A C 1
ATOM 804 O O . TYR A 1 102 ? 4.474 -5.470 -3.631 1.00 97.50 102 TYR A O 1
ATOM 812 N N . CYS A 1 103 ? 6.267 -6.292 -2.564 1.00 95.56 103 CYS A N 1
ATOM 813 C CA . CYS A 1 103 ? 6.935 -6.740 -3.769 1.00 95.56 103 CYS A CA 1
ATOM 814 C C . CYS A 1 103 ? 6.436 -8.142 -4.145 1.00 95.56 103 CYS A C 1
ATOM 816 O O . CYS A 1 103 ? 6.901 -9.143 -3.598 1.00 95.56 103 CYS A O 1
ATOM 818 N N . THR A 1 104 ? 5.478 -8.228 -5.069 1.00 94.25 104 THR A N 1
ATOM 819 C CA . THR A 1 104 ? 4.913 -9.497 -5.541 1.00 94.25 104 THR A CA 1
ATOM 820 C C . THR A 1 104 ? 6.011 -10.451 -6.020 1.00 94.25 104 THR A C 1
ATOM 822 O O . THR A 1 104 ? 6.877 -10.092 -6.818 1.00 94.25 104 THR A O 1
ATOM 825 N N . ALA A 1 105 ? 5.983 -11.696 -5.538 1.00 92.19 105 ALA A N 1
ATOM 826 C CA . ALA A 1 105 ? 6.942 -12.721 -5.937 1.00 92.19 105 ALA A CA 1
ATOM 827 C C . ALA A 1 105 ? 6.671 -13.203 -7.374 1.00 92.19 105 ALA A C 1
ATOM 829 O O . ALA A 1 105 ? 5.853 -14.095 -7.590 1.00 92.19 105 ALA A O 1
ATOM 830 N N . LEU A 1 106 ? 7.364 -12.617 -8.354 1.00 91.62 106 LEU A N 1
ATOM 831 C CA . LEU A 1 106 ? 7.296 -13.008 -9.766 1.00 91.62 106 LEU A CA 1
ATOM 832 C C . LEU A 1 106 ? 8.572 -13.747 -10.221 1.00 91.62 106 LEU A C 1
ATOM 834 O O . LEU A 1 106 ? 9.636 -13.607 -9.596 1.00 91.62 106 LEU A O 1
ATOM 838 N N . PRO A 1 107 ? 8.500 -14.524 -11.322 1.00 91.75 107 PRO A N 1
ATOM 839 C CA . PRO A 1 107 ? 9.684 -15.073 -11.977 1.00 91.75 107 PRO A CA 1
ATOM 840 C C . PRO A 1 107 ? 10.711 -13.982 -12.305 1.00 91.75 107 PRO A C 1
ATOM 842 O O . PRO A 1 107 ? 10.347 -12.866 -12.669 1.00 91.75 107 PRO A O 1
ATOM 845 N N . ASP A 1 108 ? 12.006 -14.303 -12.230 1.00 89.88 108 ASP A N 1
ATOM 846 C CA . ASP A 1 108 ? 13.090 -13.324 -12.416 1.00 89.88 108 ASP A CA 1
ATOM 847 C C . ASP A 1 108 ? 13.028 -12.542 -13.732 1.00 89.88 108 ASP A C 1
ATOM 849 O O . ASP A 1 108 ? 13.389 -11.366 -13.765 1.00 89.88 108 ASP A O 1
ATOM 853 N N .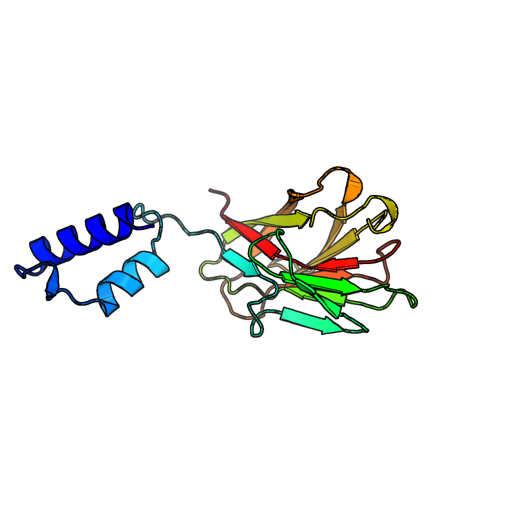 GLN A 1 109 ? 12.569 -13.177 -14.804 1.00 90.00 109 GLN A N 1
ATOM 854 C CA . GLN A 1 109 ? 12.423 -12.556 -16.122 1.00 90.00 109 GLN A CA 1
ATOM 855 C C . GLN A 1 109 ? 11.286 -11.522 -16.197 1.00 90.00 109 GLN A C 1
ATOM 857 O O . GLN A 1 109 ? 11.287 -10.678 -17.085 1.00 90.00 109 GLN A O 1
ATOM 862 N N . GLU A 1 110 ? 10.320 -11.584 -15.277 1.00 90.94 110 GLU A N 1
ATOM 863 C CA . GLU A 1 110 ? 9.178 -10.663 -15.209 1.00 90.94 110 GLU A CA 1
ATOM 864 C C . GLU A 1 110 ? 9.388 -9.541 -14.186 1.00 90.94 110 GLU A C 1
ATOM 866 O O . GLU A 1 110 ? 8.593 -8.604 -14.126 1.00 90.94 110 GLU A O 1
ATOM 871 N N . MET A 1 111 ? 10.442 -9.628 -13.370 1.00 93.88 111 MET A N 1
ATOM 872 C CA . MET A 1 111 ? 10.740 -8.612 -12.369 1.00 93.88 111 MET A CA 1
ATOM 873 C C . MET A 1 111 ? 11.268 -7.332 -13.032 1.00 93.88 111 MET A C 1
ATOM 875 O O . MET A 1 111 ? 12.235 -7.415 -13.797 1.00 93.88 111 MET A O 1
ATOM 879 N N . PRO A 1 112 ? 10.722 -6.153 -12.679 1.00 95.12 112 PRO A N 1
ATOM 880 C CA . PRO A 1 112 ? 11.335 -4.877 -13.021 1.00 95.12 112 PRO A CA 1
ATOM 881 C C . PRO A 1 112 ? 12.776 -4.818 -12.509 1.00 95.12 112 PRO A C 1
ATOM 883 O O . PRO A 1 112 ? 13.093 -5.345 -11.437 1.00 95.12 112 PRO A O 1
ATOM 886 N N . GLU A 1 113 ? 13.645 -4.127 -13.240 1.00 95.56 113 GLU A N 1
ATOM 887 C CA . GLU A 1 113 ? 14.970 -3.772 -12.719 1.00 95.56 113 GLU A CA 1
ATOM 888 C C . GLU A 1 113 ? 14.838 -2.687 -11.653 1.00 95.56 113 GLU A C 1
ATOM 890 O O . GLU A 1 113 ? 15.439 -2.771 -10.582 1.00 95.56 113 GLU A O 1
ATOM 895 N N . VAL A 1 114 ? 14.010 -1.689 -11.960 1.00 97.19 114 VAL A N 1
ATOM 896 C CA . VAL A 1 114 ? 13.818 -0.490 -11.155 1.00 97.19 114 VAL A CA 1
ATOM 897 C C . VAL A 1 114 ? 12.337 -0.150 -11.120 1.00 97.19 114 VAL A C 1
ATOM 899 O O . VAL A 1 114 ? 11.698 -0.057 -12.170 1.00 97.19 114 VAL A O 1
ATOM 902 N N . MET A 1 115 ? 11.811 0.091 -9.922 1.00 98.31 115 MET A N 1
ATOM 903 C CA . MET A 1 115 ? 10.507 0.722 -9.737 1.00 98.31 115 MET A CA 1
ATOM 904 C C . MET A 1 115 ? 10.673 2.049 -9.013 1.00 98.31 115 MET A C 1
ATOM 906 O O . MET A 1 115 ? 11.325 2.126 -7.973 1.00 98.31 115 MET A O 1
ATOM 910 N N . VAL A 1 116 ? 10.050 3.080 -9.569 1.00 98.62 116 VAL A N 1
ATOM 911 C CA . VAL A 1 116 ? 10.068 4.440 -9.044 1.00 98.62 116 VAL A CA 1
ATOM 912 C C . VAL A 1 116 ? 8.684 4.800 -8.533 1.00 98.62 116 VAL A C 1
ATOM 914 O O . VAL A 1 116 ? 7.683 4.571 -9.215 1.00 98.62 116 VAL A O 1
ATOM 917 N N . PHE A 1 117 ? 8.644 5.399 -7.349 1.00 98.75 117 PHE A N 1
ATOM 918 C CA . PHE A 1 117 ? 7.429 5.837 -6.687 1.00 98.75 117 PHE A CA 1
ATOM 919 C C . PHE A 1 117 ? 7.470 7.340 -6.428 1.00 98.75 117 PHE A C 1
ATOM 921 O O . PHE A 1 117 ? 8.478 7.869 -5.962 1.00 98.75 117 PHE A O 1
ATOM 928 N N . ASP A 1 118 ? 6.348 8.004 -6.677 1.00 98.62 118 ASP A N 1
ATOM 929 C CA . ASP A 1 118 ? 6.047 9.338 -6.176 1.00 98.62 118 ASP A CA 1
ATOM 930 C C . ASP A 1 118 ? 5.176 9.216 -4.924 1.00 98.62 118 ASP A C 1
ATOM 932 O O . ASP A 1 118 ? 4.064 8.686 -4.975 1.00 98.62 118 ASP A O 1
ATOM 936 N N . ILE A 1 119 ? 5.681 9.719 -3.801 1.00 98.44 119 ILE A N 1
ATOM 937 C CA . ILE A 1 119 ? 4.996 9.748 -2.512 1.00 98.44 119 ILE A CA 1
ATOM 938 C C . ILE A 1 119 ? 4.547 11.178 -2.239 1.00 98.44 119 ILE A C 1
ATOM 940 O O . ILE A 1 119 ? 5.361 12.039 -1.904 1.00 98.44 119 ILE A O 1
ATOM 944 N N . THR A 1 120 ? 3.254 11.442 -2.395 1.00 98.06 120 THR A N 1
ATOM 945 C CA . THR A 1 120 ? 2.650 12.739 -2.076 1.00 98.06 120 THR A CA 1
ATOM 946 C C . THR A 1 120 ? 2.169 12.732 -0.632 1.00 98.06 120 THR A C 1
ATOM 948 O O . THR A 1 120 ? 1.185 12.063 -0.307 1.00 98.06 120 THR A O 1
ATOM 951 N N . GLY A 1 121 ? 2.865 13.487 0.217 1.00 96.12 121 GLY A N 1
ATOM 952 C CA . GLY A 1 121 ? 2.508 13.720 1.615 1.00 96.12 121 GLY A CA 1
ATOM 953 C C . GLY A 1 121 ? 2.342 15.208 1.929 1.00 96.12 121 GLY A C 1
ATOM 954 O O . GLY A 1 121 ? 2.177 16.042 1.038 1.00 96.12 121 GLY A O 1
ATOM 955 N N . LYS A 1 122 ? 2.423 15.550 3.217 1.00 95.25 122 LYS A N 1
ATOM 956 C CA . LYS A 1 122 ? 2.295 16.918 3.744 1.00 95.25 122 LYS A CA 1
ATOM 957 C C . LYS A 1 122 ? 3.313 17.891 3.144 1.00 95.25 122 LYS A C 1
ATOM 959 O O . LYS A 1 122 ? 2.993 19.044 2.885 1.00 95.25 122 LYS A O 1
ATOM 964 N N . GLU A 1 123 ? 4.539 17.426 2.925 1.00 94.25 123 GLU A N 1
ATOM 965 C CA . GLU A 1 123 ? 5.658 18.240 2.428 1.00 94.25 123 GLU A CA 1
ATOM 966 C C . GLU A 1 123 ? 5.744 18.276 0.891 1.00 94.25 123 GLU A C 1
ATOM 968 O O . GLU A 1 123 ? 6.760 18.684 0.325 1.00 94.25 123 GLU A O 1
ATOM 973 N N . GLY A 1 124 ? 4.692 17.821 0.205 1.00 95.75 124 GLY A N 1
ATOM 974 C CA . GLY A 1 124 ? 4.656 17.657 -1.243 1.00 95.75 124 GLY A CA 1
ATOM 975 C C . GLY A 1 124 ? 5.069 16.256 -1.692 1.00 95.75 124 GLY A C 1
ATOM 976 O O . GLY A 1 124 ? 4.984 15.285 -0.937 1.00 95.75 124 GLY A O 1
ATOM 977 N N . THR A 1 125 ? 5.483 16.148 -2.954 1.00 97.88 125 THR A N 1
ATOM 978 C CA . THR A 1 125 ? 5.826 14.867 -3.581 1.00 97.88 125 THR A CA 1
ATOM 979 C C . THR A 1 125 ? 7.318 14.577 -3.462 1.00 97.88 125 THR A C 1
ATOM 981 O O . THR A 1 125 ? 8.154 15.379 -3.880 1.00 97.88 125 THR A O 1
ATOM 984 N N . LYS A 1 126 ? 7.657 13.409 -2.915 1.00 98.25 126 LYS A N 1
ATOM 985 C CA . LYS A 1 126 ? 9.020 12.875 -2.843 1.00 98.25 126 LYS A CA 1
ATOM 986 C C . LYS A 1 126 ? 9.135 11.649 -3.733 1.00 98.25 126 LYS A C 1
ATOM 988 O O . LYS A 1 126 ? 8.219 10.837 -3.786 1.00 98.25 126 LYS A O 1
ATOM 993 N N . GLN A 1 127 ? 10.269 11.506 -4.400 1.00 98.31 127 GLN A N 1
ATOM 994 C CA . GLN A 1 127 ? 10.552 10.343 -5.224 1.00 98.31 127 GLN A CA 1
ATOM 995 C C . GLN A 1 127 ? 11.367 9.319 -4.433 1.00 98.31 127 GLN A C 1
ATOM 997 O O . GLN A 1 127 ? 12.292 9.694 -3.711 1.00 98.31 127 GLN A O 1
ATOM 1002 N N . VAL A 1 128 ? 11.063 8.038 -4.614 1.00 98.31 128 VAL A N 1
ATOM 1003 C CA . VAL A 1 128 ? 11.885 6.927 -4.128 1.00 98.31 128 VAL A CA 1
ATOM 1004 C C . VAL A 1 128 ? 12.013 5.857 -5.200 1.00 98.31 128 VAL A C 1
ATOM 1006 O O . VAL A 1 128 ? 11.096 5.621 -5.985 1.00 98.31 128 VAL A O 1
ATOM 1009 N N . GLU A 1 129 ? 13.177 5.227 -5.241 1.00 98.12 129 GLU A N 1
ATOM 1010 C CA . GLU A 1 129 ? 13.505 4.152 -6.161 1.00 98.12 129 GLU A CA 1
ATOM 1011 C C . GLU A 1 129 ? 13.794 2.875 -5.371 1.00 98.12 129 GLU A C 1
ATOM 1013 O O . GLU A 1 129 ? 14.456 2.922 -4.333 1.00 98.12 129 GLU A O 1
ATOM 1018 N N . ILE A 1 130 ? 13.315 1.735 -5.870 1.00 97.50 130 ILE A N 1
ATOM 1019 C CA . ILE A 1 130 ? 13.642 0.414 -5.328 1.00 97.50 130 ILE A CA 1
ATOM 1020 C C . ILE A 1 130 ? 14.090 -0.541 -6.435 1.00 97.50 130 ILE A C 1
ATOM 1022 O O . ILE A 1 130 ? 13.676 -0.436 -7.593 1.00 97.50 130 ILE A O 1
ATOM 1026 N N . SER A 1 131 ? 14.869 -1.544 -6.035 1.00 96.69 131 SER A N 1
ATOM 1027 C CA . SER A 1 131 ? 15.185 -2.725 -6.840 1.00 96.69 131 SER A CA 1
ATOM 1028 C C . SER A 1 131 ? 14.310 -3.899 -6.381 1.00 96.69 131 SER A C 1
ATOM 1030 O O . SER A 1 131 ? 14.655 -4.586 -5.422 1.00 96.69 131 SER A O 1
ATOM 1032 N N . PRO A 1 132 ? 13.158 -4.172 -7.016 1.00 94.94 132 PRO A N 1
ATOM 1033 C CA . PRO A 1 132 ? 12.182 -5.124 -6.479 1.00 94.94 132 PRO A CA 1
ATOM 1034 C C . PRO A 1 132 ? 12.701 -6.574 -6.469 1.00 94.94 132 PRO A C 1
ATOM 1036 O O . PRO A 1 132 ? 12.271 -7.384 -5.648 1.00 94.94 132 PRO A O 1
ATOM 1039 N N . ARG A 1 133 ? 13.684 -6.908 -7.318 1.00 93.38 133 ARG A N 1
ATOM 1040 C CA . ARG A 1 133 ? 14.289 -8.250 -7.405 1.00 93.38 133 ARG A CA 1
ATOM 1041 C C . ARG A 1 133 ? 14.868 -8.759 -6.076 1.00 93.38 133 ARG A C 1
ATOM 1043 O O . ARG A 1 133 ? 14.805 -9.961 -5.836 1.00 93.38 133 ARG A O 1
ATOM 1050 N N . SER A 1 134 ? 15.380 -7.880 -5.211 1.00 92.00 134 SER A N 1
ATOM 1051 C CA . SER A 1 134 ? 15.924 -8.249 -3.891 1.00 92.00 134 SER A CA 1
ATOM 1052 C C . SER A 1 134 ? 14.864 -8.421 -2.798 1.00 92.00 134 SER A C 1
ATOM 1054 O O . SER A 1 134 ? 15.204 -8.839 -1.696 1.00 92.00 134 SER A O 1
ATOM 1056 N N . HIS A 1 135 ? 13.591 -8.123 -3.084 1.00 93.94 135 HIS A N 1
ATOM 1057 C CA . HIS A 1 135 ? 12.517 -8.063 -2.084 1.00 93.94 135 HIS A CA 1
ATOM 1058 C C . HIS A 1 135 ? 11.319 -8.965 -2.406 1.00 93.94 135 HIS A C 1
ATOM 1060 O O . HIS A 1 135 ? 10.243 -8.773 -1.845 1.00 93.94 135 HIS A O 1
ATOM 1066 N N . LYS A 1 136 ? 11.470 -9.950 -3.297 1.00 93.12 136 LYS A N 1
ATOM 1067 C CA . LYS A 1 136 ? 10.368 -10.825 -3.734 1.00 93.12 136 LYS A CA 1
ATOM 1068 C C . LYS A 1 136 ? 9.589 -11.428 -2.563 1.00 93.12 136 LYS A C 1
ATOM 1070 O O . LYS A 1 136 ? 10.164 -12.052 -1.677 1.00 93.12 136 LYS A O 1
ATOM 1075 N N . GLY A 1 137 ? 8.269 -11.292 -2.609 1.00 93.25 137 GLY A N 1
ATOM 1076 C CA . GLY A 1 137 ? 7.351 -11.833 -1.609 1.00 93.25 137 GLY A CA 1
ATOM 1077 C C . GLY A 1 137 ? 7.392 -11.111 -0.262 1.00 93.25 137 GLY A C 1
ATOM 1078 O O . GLY A 1 137 ? 6.878 -11.650 0.716 1.00 93.25 137 GLY A O 1
ATOM 1079 N N . SER A 1 138 ? 7.999 -9.923 -0.189 1.00 95.25 138 SER A N 1
ATOM 1080 C CA . SER A 1 138 ? 8.191 -9.183 1.059 1.00 95.25 138 SER A CA 1
ATOM 1081 C C . SER A 1 138 ? 7.768 -7.720 0.952 1.00 95.25 138 SER A C 1
ATOM 1083 O O . SER A 1 138 ? 7.619 -7.162 -0.137 1.00 95.25 138 SER A O 1
ATOM 1085 N N . TRP A 1 139 ? 7.582 -7.103 2.115 1.00 97.38 139 TRP A N 1
ATOM 1086 C CA . TRP A 1 139 ? 7.375 -5.669 2.248 1.00 97.38 139 TRP A CA 1
ATOM 1087 C C . TRP A 1 139 ? 8.711 -4.934 2.171 1.00 97.38 139 TRP A C 1
ATOM 1089 O O . TRP A 1 139 ? 9.625 -5.219 2.944 1.00 97.38 139 TRP A O 1
ATOM 1099 N N . VAL A 1 140 ? 8.807 -3.965 1.265 1.00 97.75 140 VAL A N 1
ATOM 1100 C CA . VAL A 1 140 ? 9.953 -3.058 1.154 1.00 97.75 140 VAL A CA 1
ATOM 1101 C C . VAL A 1 140 ? 9.554 -1.673 1.644 1.00 97.75 140 VAL A C 1
ATOM 1103 O O . VAL A 1 140 ? 8.495 -1.167 1.275 1.00 97.75 140 VAL A O 1
ATOM 1106 N N . SER A 1 141 ? 10.387 -1.071 2.494 1.00 98.19 141 SER A N 1
ATOM 1107 C CA . SER A 1 141 ? 10.185 0.309 2.936 1.00 98.19 141 SER A CA 1
ATOM 1108 C C . SER A 1 141 ? 10.484 1.261 1.782 1.00 98.19 141 SER A C 1
ATOM 1110 O O . SER A 1 141 ? 11.546 1.196 1.164 1.00 98.19 141 SER A O 1
ATOM 1112 N N . LEU A 1 142 ? 9.533 2.141 1.501 1.00 98.50 142 LEU A N 1
ATOM 1113 C CA . LEU A 1 142 ? 9.671 3.273 0.592 1.00 98.50 142 LEU A CA 1
ATOM 1114 C C . LEU A 1 142 ? 10.173 4.521 1.330 1.00 98.50 142 LEU A C 1
ATOM 1116 O O . LEU A 1 142 ? 10.459 5.527 0.696 1.00 98.50 142 LEU A O 1
ATOM 1120 N N . GLY A 1 143 ? 10.290 4.467 2.659 1.00 98.12 143 GLY A N 1
ATOM 1121 C CA . GLY A 1 143 ? 10.708 5.584 3.494 1.00 98.12 143 GLY A CA 1
ATOM 1122 C C . GLY A 1 143 ? 9.605 6.078 4.424 1.00 98.12 143 GLY A C 1
ATOM 1123 O O . GLY A 1 143 ? 8.527 5.496 4.542 1.00 98.12 143 GLY A O 1
ATOM 1124 N N . THR A 1 144 ? 9.911 7.158 5.135 1.00 98.25 144 THR A N 1
ATOM 1125 C CA . THR A 1 144 ? 9.047 7.743 6.162 1.00 98.25 144 THR A CA 1
ATOM 1126 C C . THR A 1 144 ? 8.612 9.142 5.747 1.00 98.25 144 THR A C 1
ATOM 1128 O O . THR A 1 144 ? 9.448 9.956 5.358 1.00 98.25 144 THR A O 1
ATOM 1131 N N . TYR A 1 145 ? 7.311 9.418 5.839 1.00 98.00 145 TYR A N 1
ATOM 1132 C CA . TYR A 1 145 ? 6.704 10.644 5.329 1.00 98.00 145 TYR A CA 1
ATOM 1133 C C . TYR A 1 145 ? 5.622 11.162 6.277 1.00 98.00 145 TYR A C 1
ATOM 1135 O O . TYR A 1 145 ? 4.877 10.385 6.878 1.00 98.00 145 TYR A O 1
ATOM 1143 N N . ALA A 1 146 ? 5.519 12.485 6.392 1.00 97.19 146 ALA A N 1
ATOM 1144 C CA . ALA A 1 146 ? 4.418 13.131 7.095 1.00 97.19 146 ALA A CA 1
ATOM 1145 C C . ALA A 1 146 ? 3.181 13.198 6.190 1.00 97.19 146 ALA A C 1
ATOM 1147 O O . ALA A 1 146 ? 3.279 13.603 5.029 1.00 97.19 146 ALA A O 1
ATOM 1148 N N . PHE A 1 147 ? 2.014 12.855 6.730 1.00 96.94 147 PHE A N 1
ATOM 1149 C CA . PHE A 1 147 ? 0.738 12.894 6.019 1.00 96.94 147 PHE A CA 1
ATOM 1150 C C . PHE A 1 147 ? -0.286 13.742 6.773 1.00 96.94 147 PHE A C 1
ATOM 1152 O O . PHE A 1 147 ? -0.344 13.727 8.003 1.00 96.94 147 PHE A O 1
ATOM 1159 N N . GLU A 1 148 ? -1.114 14.470 6.025 1.00 94.38 148 GLU A N 1
ATOM 1160 C CA . GLU A 1 148 ? -2.261 15.189 6.576 1.00 94.38 148 GLU A CA 1
ATOM 1161 C C . GLU A 1 148 ? -3.485 14.279 6.647 1.00 94.38 148 GLU A C 1
ATOM 1163 O O . GLU A 1 148 ? -3.651 13.364 5.841 1.00 94.38 148 GLU A O 1
ATOM 1168 N N . LYS A 1 149 ? -4.371 14.543 7.609 1.00 94.81 149 LYS A N 1
ATOM 1169 C CA . LYS A 1 149 ? -5.644 13.825 7.707 1.00 94.81 149 LYS A CA 1
ATOM 1170 C C . LYS A 1 149 ? -6.508 14.148 6.488 1.00 94.81 149 LYS A C 1
ATOM 1172 O O . LYS A 1 149 ? -6.771 15.315 6.212 1.00 94.81 149 LYS A O 1
ATOM 1177 N N . GLY A 1 150 ? -7.045 13.124 5.834 1.00 92.38 150 GLY A N 1
ATOM 1178 C CA . GLY A 1 150 ? -7.979 13.316 4.731 1.00 92.38 150 GLY A CA 1
ATOM 1179 C C . GLY A 1 150 ? -8.103 12.114 3.808 1.00 92.38 150 GLY A C 1
ATOM 1180 O O . GLY A 1 150 ? -7.329 11.157 3.874 1.00 92.38 150 GLY A O 1
ATOM 1181 N N . ASN A 1 151 ? -9.094 12.203 2.926 1.00 86.50 151 ASN A N 1
ATOM 1182 C CA . ASN A 1 151 ? -9.260 11.299 1.795 1.00 86.50 151 ASN A CA 1
ATOM 1183 C C . ASN A 1 151 ? -8.617 11.955 0.573 1.00 86.50 151 ASN A C 1
ATOM 1185 O O . ASN A 1 151 ? -8.782 13.159 0.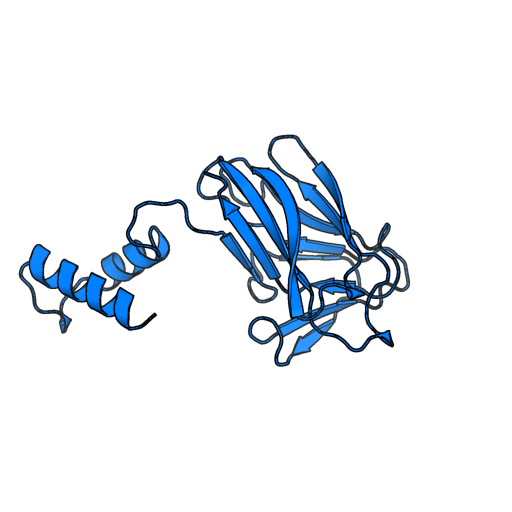380 1.00 86.50 151 ASN A O 1
ATOM 1189 N N . TRP A 1 152 ? -7.911 11.174 -0.245 1.00 80.06 152 TRP A N 1
ATOM 1190 C CA . TRP A 1 152 ? -7.364 11.609 -1.542 1.00 80.06 152 TRP A CA 1
ATOM 1191 C C . TRP A 1 152 ? -6.356 12.777 -1.498 1.00 80.06 152 TRP A C 1
ATOM 1193 O O . TRP A 1 152 ? -5.897 13.229 -2.539 1.00 80.06 152 TRP A O 1
ATOM 1203 N N . ALA A 1 153 ? -5.964 13.247 -0.310 1.00 84.75 153 ALA A N 1
ATOM 1204 C CA . ALA A 1 153 ? -4.936 14.276 -0.127 1.00 84.75 153 ALA A CA 1
ATOM 1205 C C . ALA A 1 153 ? -3.505 13.716 -0.216 1.00 84.75 153 ALA A C 1
ATOM 1207 O O . ALA A 1 153 ? -2.530 14.463 -0.223 1.00 84.75 153 ALA A O 1
ATOM 1208 N N . SER A 1 154 ? -3.365 12.393 -0.225 1.00 95.31 154 SER A N 1
ATOM 1209 C CA . SER A 1 154 ? -2.086 11.694 -0.216 1.00 95.31 154 SER A CA 1
ATOM 1210 C C . SER A 1 154 ? -2.124 10.548 -1.207 1.00 95.31 154 SER A C 1
ATOM 1212 O O . SER A 1 154 ? -3.169 9.922 -1.403 1.00 95.31 154 SER A O 1
ATOM 1214 N N . SER A 1 155 ? -0.989 10.283 -1.847 1.00 97.62 155 SER A N 1
ATOM 1215 C CA . SER A 1 155 ? -0.907 9.246 -2.868 1.00 97.62 155 SER A CA 1
ATOM 1216 C C . SER A 1 155 ? 0.466 8.591 -2.910 1.00 97.62 155 SER A C 1
ATOM 1218 O O . SER A 1 155 ? 1.478 9.226 -2.611 1.00 97.62 155 SER A O 1
ATOM 1220 N N . ILE A 1 156 ? 0.478 7.308 -3.259 1.00 98.50 156 ILE A N 1
ATOM 1221 C CA . ILE A 1 156 ? 1.681 6.534 -3.548 1.00 98.50 156 ILE A CA 1
ATOM 1222 C C . ILE A 1 156 ? 1.527 6.054 -4.985 1.00 98.50 156 ILE A C 1
ATOM 1224 O O . ILE A 1 156 ? 0.727 5.159 -5.264 1.00 98.50 156 ILE A O 1
ATOM 1228 N N . LYS A 1 157 ? 2.249 6.679 -5.909 1.00 98.69 157 LYS A N 1
ATOM 1229 C CA . LYS A 1 157 ? 2.123 6.421 -7.343 1.00 98.69 157 LYS A CA 1
ATOM 1230 C C . LYS A 1 157 ? 3.361 5.720 -7.874 1.00 98.69 157 LYS A C 1
ATOM 1232 O O . LYS A 1 157 ? 4.450 6.269 -7.804 1.00 98.69 157 LYS A O 1
ATOM 1237 N N . ILE A 1 158 ? 3.179 4.555 -8.483 1.00 98.69 158 ILE A N 1
ATOM 1238 C CA . ILE A 1 158 ? 4.188 3.915 -9.328 1.00 98.69 158 ILE A CA 1
ATOM 1239 C C . ILE A 1 158 ? 4.292 4.718 -10.627 1.00 98.69 158 ILE A C 1
ATOM 1241 O O . ILE A 1 158 ? 3.295 4.875 -11.341 1.00 98.69 158 ILE A O 1
ATOM 1245 N N . ASP A 1 159 ? 5.490 5.206 -10.941 1.00 98.44 159 ASP A N 1
ATOM 1246 C CA . ASP A 1 159 ? 5.766 5.953 -12.164 1.00 98.44 159 ASP A CA 1
ATOM 1247 C C . ASP A 1 159 ? 6.501 5.099 -13.206 1.00 98.44 159 ASP A C 1
ATOM 1249 O O . ASP A 1 159 ? 7.712 4.870 -13.125 1.00 98.44 159 ASP A O 1
ATOM 1253 N N . GLY A 1 160 ? 5.771 4.672 -14.236 1.00 97.94 160 GLY A N 1
ATOM 1254 C CA . GLY A 1 160 ? 6.313 3.917 -15.359 1.00 97.94 160 GLY A CA 1
ATOM 1255 C C . GLY A 1 160 ? 7.209 4.708 -16.310 1.00 97.94 160 GLY A C 1
ATOM 1256 O O . GLY A 1 160 ? 7.927 4.071 -17.074 1.00 97.94 160 GLY A O 1
ATOM 1257 N N . CYS A 1 161 ? 7.222 6.044 -16.266 1.00 97.62 161 CYS A N 1
ATOM 1258 C CA . CYS A 1 161 ? 8.158 6.861 -17.050 1.00 97.62 161 CYS A CA 1
ATOM 1259 C C . CYS A 1 161 ? 9.594 6.744 -16.533 1.00 97.62 161 CYS A C 1
ATOM 1261 O O . CYS A 1 161 ? 10.542 6.795 -17.314 1.00 97.62 161 CYS A O 1
ATOM 1263 N N . ARG A 1 162 ? 9.750 6.619 -15.209 1.00 97.94 162 ARG A N 1
ATOM 1264 C CA . ARG A 1 162 ? 11.054 6.576 -14.525 1.00 97.94 162 ARG A CA 1
ATOM 1265 C C . ARG A 1 162 ? 11.451 5.163 -14.082 1.00 97.94 162 ARG A C 1
ATOM 1267 O O . ARG A 1 162 ? 12.618 4.926 -13.788 1.00 97.94 162 ARG A O 1
ATOM 1274 N N . SER A 1 163 ? 10.507 4.224 -14.074 1.00 97.88 163 SER A N 1
ATOM 1275 C CA . SER A 1 163 ? 10.763 2.800 -13.829 1.00 97.88 163 SER A CA 1
ATOM 1276 C C . SER A 1 163 ? 11.363 2.098 -15.055 1.00 97.88 163 SER A C 1
ATOM 1278 O O . SER A 1 163 ? 11.195 2.550 -16.187 1.00 97.88 163 SER A O 1
ATOM 1280 N N . LYS A 1 164 ? 12.036 0.960 -14.840 1.00 96.75 164 LYS A N 1
ATOM 1281 C CA . LYS A 1 164 ? 12.678 0.163 -15.899 1.00 96.75 164 LYS A CA 1
ATOM 1282 C C . LYS A 1 164 ? 12.138 -1.265 -15.922 1.00 96.75 164 LYS A C 1
ATOM 1284 O O . LYS A 1 164 ? 12.305 -2.016 -14.958 1.00 96.75 164 LYS A O 1
ATOM 1289 N N . GLY A 1 165 ? 11.552 -1.642 -17.057 1.00 94.50 165 GLY A N 1
ATOM 1290 C CA . GLY A 1 165 ? 10.955 -2.957 -17.291 1.00 94.50 165 GLY A CA 1
ATOM 1291 C C . GLY A 1 165 ? 9.439 -2.983 -17.075 1.00 94.50 165 GLY A C 1
ATOM 1292 O O . GLY A 1 165 ? 8.780 -1.942 -17.031 1.00 94.50 165 GLY A O 1
ATOM 1293 N N . ALA A 1 166 ? 8.892 -4.197 -16.967 1.00 95.62 166 ALA A N 1
ATOM 1294 C CA . ALA A 1 166 ? 7.493 -4.413 -16.607 1.00 95.62 166 ALA A CA 1
ATOM 1295 C C . ALA A 1 166 ? 7.203 -3.881 -15.194 1.00 95.62 166 ALA A C 1
ATOM 1297 O O . ALA A 1 166 ? 8.111 -3.712 -14.392 1.00 95.62 166 ALA A O 1
ATOM 1298 N N . LEU A 1 167 ? 5.935 -3.634 -14.879 1.00 97.38 167 LEU A N 1
ATOM 1299 C CA . LEU A 1 167 ? 5.478 -3.148 -13.580 1.00 97.38 167 LEU A CA 1
ATOM 1300 C C . LEU A 1 167 ? 4.474 -4.114 -12.970 1.00 97.38 167 LEU A C 1
ATOM 1302 O O . LEU A 1 167 ? 3.737 -4.802 -13.682 1.00 97.38 167 LEU A O 1
ATOM 1306 N N . PHE A 1 168 ? 4.380 -4.083 -11.648 1.00 97.12 168 PHE A N 1
ATOM 1307 C CA . PHE A 1 168 ? 3.292 -4.700 -10.909 1.00 97.12 168 PHE A CA 1
ATOM 1308 C C . PHE A 1 168 ? 2.827 -3.784 -9.771 1.00 97.12 168 PHE A C 1
ATOM 1310 O O . PHE A 1 168 ? 3.564 -2.899 -9.340 1.00 97.12 168 PHE A O 1
ATOM 1317 N N . ALA A 1 169 ? 1.599 -3.980 -9.306 1.00 97.44 169 ALA A N 1
ATOM 1318 C CA . ALA A 1 169 ? 1.012 -3.249 -8.191 1.00 97.44 169 ALA A CA 1
ATOM 1319 C C . ALA A 1 169 ? 0.102 -4.186 -7.394 1.00 97.44 169 ALA A C 1
ATOM 1321 O O . ALA A 1 169 ? -0.805 -4.787 -7.967 1.00 97.44 169 ALA A O 1
ATOM 1322 N N . ASP A 1 170 ? 0.368 -4.312 -6.098 1.00 96.62 170 ASP A N 1
ATOM 1323 C CA . ASP A 1 170 ? -0.287 -5.284 -5.220 1.00 96.62 170 ASP A CA 1
ATOM 1324 C C . ASP A 1 170 ? -0.868 -4.567 -3.997 1.00 96.62 170 ASP A C 1
ATOM 1326 O O . ASP A 1 170 ? -2.043 -4.211 -3.992 1.00 96.62 170 ASP A O 1
ATOM 1330 N N . ALA A 1 171 ? -0.033 -4.203 -3.024 1.00 97.88 171 ALA A N 1
ATOM 1331 C CA . ALA A 1 171 ? -0.498 -3.495 -1.839 1.00 97.88 171 ALA A CA 1
ATOM 1332 C C . ALA A 1 171 ? 0.542 -2.527 -1.266 1.00 97.88 171 ALA A C 1
ATOM 1334 O O . ALA A 1 171 ? 1.750 -2.668 -1.482 1.00 97.88 171 ALA A O 1
ATOM 1335 N N . ILE A 1 172 ? 0.052 -1.567 -0.484 1.00 98.44 172 ILE A N 1
ATOM 1336 C CA . ILE A 1 172 ? 0.849 -0.695 0.378 1.00 98.44 172 ILE A CA 1
ATOM 1337 C C . ILE A 1 172 ? 0.368 -0.775 1.830 1.00 98.44 172 ILE A C 1
ATOM 1339 O O . ILE A 1 172 ? -0.827 -0.924 2.087 1.00 98.44 172 ILE A O 1
ATOM 1343 N N . ILE A 1 173 ? 1.292 -0.617 2.778 1.00 98.00 173 ILE A N 1
ATOM 1344 C CA . ILE A 1 173 ? 0.987 -0.429 4.202 1.00 98.00 173 ILE A CA 1
ATOM 1345 C C . ILE A 1 173 ? 1.648 0.859 4.680 1.00 98.00 173 ILE A C 1
ATOM 1347 O O . ILE A 1 173 ? 2.840 1.058 4.478 1.00 98.00 173 ILE A O 1
ATOM 1351 N N . LEU A 1 174 ? 0.889 1.718 5.353 1.00 98.00 174 LEU A N 1
ATOM 1352 C CA . LEU A 1 174 ? 1.411 2.877 6.073 1.00 98.00 174 LEU A CA 1
ATOM 1353 C C . LEU A 1 174 ? 1.391 2.568 7.568 1.00 98.00 174 LEU A C 1
ATOM 1355 O O . LEU A 1 174 ? 0.314 2.462 8.156 1.00 98.00 174 LEU A O 1
ATOM 1359 N N . VAL A 1 175 ? 2.566 2.452 8.180 1.00 97.19 175 VAL A N 1
ATOM 1360 C CA . VAL A 1 175 ? 2.728 2.183 9.614 1.00 97.19 175 VAL A CA 1
ATOM 1361 C C . VAL A 1 175 ? 3.049 3.492 10.341 1.00 97.19 175 VAL A C 1
ATOM 1363 O O . VAL A 1 175 ? 4.073 4.101 10.030 1.00 97.19 175 VAL A O 1
ATOM 1366 N N . PRO A 1 176 ? 2.229 3.944 11.305 1.00 95.62 176 PRO A N 1
ATOM 1367 C CA . PRO A 1 176 ? 2.543 5.121 12.112 1.00 95.62 176 PRO A CA 1
ATOM 1368 C C . PRO A 1 176 ? 3.900 4.981 12.816 1.00 95.62 176 PRO A C 1
ATOM 1370 O O . PRO A 1 176 ? 4.164 3.973 13.479 1.00 95.62 176 PRO A O 1
ATOM 1373 N N . LYS A 1 177 ? 4.758 5.998 12.701 1.00 92.19 177 LYS A N 1
ATOM 1374 C CA . LYS A 1 177 ? 5.956 6.135 13.535 1.00 92.19 177 LYS A CA 1
ATOM 1375 C C . LYS A 1 177 ? 5.535 6.780 14.859 1.00 92.19 177 LYS A C 1
ATOM 1377 O O . LYS A 1 177 ? 4.818 7.774 14.849 1.00 92.19 177 LYS A O 1
ATOM 1382 N N . LYS A 1 178 ? 5.926 6.169 15.978 1.00 70.25 178 LYS A N 1
ATOM 1383 C CA . LYS A 1 178 ? 5.691 6.713 17.324 1.00 70.25 178 LYS A CA 1
ATOM 1384 C C . LYS A 1 178 ? 6.530 7.958 17.579 1.00 70.25 178 LYS A C 1
ATOM 1386 O O . LYS A 1 178 ? 7.673 7.988 17.071 1.00 70.25 178 LYS A O 1
#

Organism: Bacteroides ovatus (NCBI:txid28116)

pLDDT: mean 94.12, std 5.57, range [61.84, 98.75]

Radius of gyration: 18.91 Å; chains: 1; bounding box: 43×35×55 Å

Foldseek 3Di:
DVVLLVVLLVVQCVVVVHDSVPGDVVVSVVCCVCPVPNPNDGDKWKDWPPNVVFKDKDDDWDWDFDPAVPTIKIKFQLPVLAIKMKGWTQAAAFAKWWKKFFLEADDPVQFWQKWKKWKQAPVGTDIAMDRSSVAHRHIDTRGMGTHDHGTRNIMIMTRSNPTGGMDMGTMMIIHGDD

InterPro domains:
  IPR033803 Golvesin/Xly, CBD-like [PF25275] (45-175)

Sequence (178 aa):
VLGQSAAVASALAINDNTDVQTIDVTKLRKILKENPYLDGSTPEILVDDSDIDKIERSGHWQKSFGAHYKNSFFKSANQKNNCSFTFMPVIKKADTYEVFFYCTALPDQEMPEVMVFDITGKEGTKQVEISPRSHKGSWVSLGTYAFEKGNWASSIKIDGCRSKGALFADAIILVPKK